Protein AF-K3YC06-F1 (afdb_monomer)

Secondary structure (DSSP, 8-state):
--TTHHHHHHHHHHHHHHHTS---HHHHHHHHHHHHHHHHHHHHHHHHHHHHHHHTT--S-TTS--HHHHHHHHHHHHHHHHHHHHHHHTT---HHHHHHHHHHHHHHHHHHHHHHHHHHHT-S-HHHHHHHHHHHHHHHHHHHHHHHHHHHHHHHHHHHHHHHTT-

Structure (mmCIF, N/CA/C/O backbone):
data_AF-K3YC06-F1
#
_entry.id   AF-K3YC06-F1
#
loop_
_atom_site.group_PDB
_atom_site.id
_atom_site.type_symbol
_atom_site.label_atom_id
_atom_site.label_alt_id
_atom_site.label_comp_id
_atom_site.label_asym_id
_atom_site.label_entity_id
_atom_site.label_seq_id
_atom_site.pdbx_PDB_ins_code
_atom_site.Cartn_x
_atom_site.Cartn_y
_atom_site.Cartn_z
_atom_site.occupancy
_atom_site.B_iso_or_equiv
_atom_site.auth_seq_id
_atom_site.auth_comp_id
_atom_site.auth_asym_id
_atom_site.auth_atom_id
_atom_site.pdbx_PDB_model_num
ATOM 1 N N . ASP A 1 1 ? 20.688 5.242 4.753 1.00 71.12 1 ASP A N 1
ATOM 2 C CA . ASP A 1 1 ? 19.522 5.411 5.637 1.00 71.12 1 ASP A CA 1
ATOM 3 C C . ASP A 1 1 ? 18.322 4.694 5.021 1.00 71.12 1 ASP A C 1
ATOM 5 O O . ASP A 1 1 ? 18.287 4.597 3.800 1.00 71.12 1 ASP A O 1
ATOM 9 N N . MET A 1 2 ? 17.410 4.119 5.811 1.00 83.94 2 MET A N 1
ATOM 10 C CA . MET A 1 2 ? 16.262 3.363 5.272 1.00 83.94 2 MET A CA 1
ATOM 11 C C . MET A 1 2 ? 15.126 4.336 4.918 1.00 83.94 2 MET A C 1
ATOM 13 O O . MET A 1 2 ? 14.726 5.104 5.794 1.00 83.94 2 MET A O 1
ATOM 17 N N . PRO A 1 3 ? 14.569 4.319 3.690 1.00 91.00 3 PRO A N 1
ATOM 18 C CA . PRO A 1 3 ? 13.416 5.155 3.364 1.00 91.00 3 PRO A CA 1
ATOM 19 C C . PRO A 1 3 ? 12.228 4.867 4.289 1.00 91.00 3 PRO A C 1
ATOM 21 O O . PRO A 1 3 ? 11.943 3.705 4.575 1.00 91.00 3 PRO A O 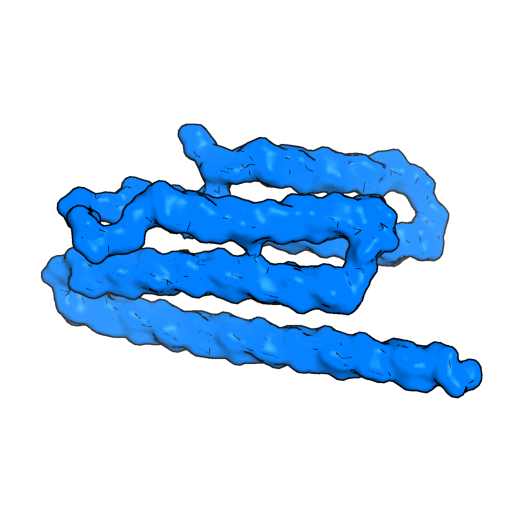1
ATOM 24 N N . PHE A 1 4 ? 11.532 5.926 4.714 1.00 94.69 4 PHE A N 1
ATOM 25 C CA . PHE A 1 4 ? 10.311 5.857 5.536 1.00 94.69 4 PHE A CA 1
ATOM 26 C C . PHE A 1 4 ? 10.498 5.177 6.904 1.00 94.69 4 PHE A C 1
ATOM 28 O O . PHE A 1 4 ? 9.554 4.621 7.460 1.00 94.69 4 PHE A O 1
ATOM 35 N N . ARG A 1 5 ? 11.719 5.201 7.460 1.00 93.69 5 ARG A N 1
ATOM 36 C CA . ARG A 1 5 ? 12.021 4.632 8.784 1.00 93.69 5 ARG A CA 1
ATOM 37 C C . ARG A 1 5 ? 11.097 5.179 9.875 1.00 93.69 5 ARG A C 1
ATOM 39 O O . ARG A 1 5 ? 10.488 4.392 10.588 1.00 93.69 5 ARG A O 1
ATOM 46 N N . GLU A 1 6 ? 10.974 6.501 9.964 1.00 95.75 6 GLU A N 1
ATOM 47 C CA . GLU A 1 6 ? 10.150 7.173 10.979 1.00 95.75 6 GLU A CA 1
ATOM 48 C C . GLU A 1 6 ? 8.672 6.756 10.882 1.00 95.75 6 GLU A C 1
ATOM 50 O O . GLU A 1 6 ? 8.007 6.545 11.894 1.00 95.75 6 GLU A O 1
ATOM 55 N N . ASP A 1 7 ? 8.160 6.566 9.661 1.00 96.94 7 ASP A N 1
ATOM 56 C CA . ASP A 1 7 ? 6.789 6.108 9.426 1.00 96.94 7 ASP A CA 1
ATOM 57 C C . ASP A 1 7 ? 6.573 4.667 9.911 1.00 96.94 7 ASP A C 1
ATOM 59 O O . ASP A 1 7 ? 5.529 4.356 10.484 1.00 96.94 7 ASP A O 1
ATOM 63 N N . ILE A 1 8 ? 7.562 3.786 9.713 1.00 93.88 8 ILE A N 1
ATOM 64 C CA . ILE A 1 8 ? 7.529 2.406 10.221 1.00 93.88 8 ILE A CA 1
ATOM 65 C C . ILE A 1 8 ? 7.546 2.410 11.748 1.00 93.88 8 ILE A C 1
ATOM 67 O O . ILE A 1 8 ? 6.700 1.763 12.362 1.00 93.88 8 ILE A O 1
ATOM 71 N N . GLU A 1 9 ? 8.467 3.160 12.353 1.00 94.56 9 GLU A N 1
ATOM 72 C CA . GLU A 1 9 ? 8.599 3.268 13.811 1.00 94.56 9 GLU A CA 1
ATOM 73 C C . GLU A 1 9 ? 7.295 3.772 14.443 1.00 94.56 9 GLU A C 1
ATOM 75 O O . GLU A 1 9 ? 6.809 3.195 15.415 1.00 94.56 9 GLU A O 1
ATOM 80 N N . LYS A 1 10 ? 6.647 4.760 13.819 1.00 95.88 10 LYS A N 1
ATOM 81 C CA . LYS A 1 10 ? 5.345 5.273 14.254 1.00 95.88 10 LYS A CA 1
ATOM 82 C C . LYS A 1 10 ? 4.226 4.229 14.196 1.00 95.88 10 LYS A C 1
ATOM 84 O O . LYS A 1 10 ? 3.373 4.195 15.080 1.00 95.88 10 LYS A O 1
ATOM 89 N N . ILE A 1 11 ? 4.197 3.373 13.173 1.00 94.56 11 ILE A N 1
ATOM 90 C CA . ILE A 1 11 ? 3.218 2.274 13.108 1.00 94.56 11 ILE A CA 1
ATOM 91 C C . ILE A 1 11 ? 3.506 1.226 14.195 1.00 94.56 11 ILE A C 1
ATOM 93 O O . ILE A 1 11 ? 2.580 0.737 14.843 1.00 94.56 11 ILE A O 1
ATOM 97 N N . GLU A 1 12 ? 4.778 0.916 14.443 1.00 91.56 12 GLU A N 1
ATOM 98 C CA . GLU A 1 12 ? 5.193 -0.020 15.495 1.00 91.56 12 GLU A CA 1
ATOM 99 C C . GLU A 1 12 ? 4.856 0.496 16.907 1.00 91.56 12 GLU A C 1
ATOM 101 O O . GLU A 1 12 ? 4.547 -0.294 17.802 1.00 91.56 12 GLU A O 1
ATOM 106 N N . GLU A 1 13 ? 4.855 1.813 17.129 1.00 93.31 13 GLU A N 1
ATOM 107 C CA . GLU A 1 13 ? 4.351 2.418 18.370 1.00 93.31 13 GLU A CA 1
ATOM 108 C C . GLU A 1 13 ? 2.858 2.136 18.585 1.00 93.31 13 GLU A C 1
ATOM 110 O O . GLU A 1 13 ? 2.460 1.754 19.691 1.00 93.31 13 GLU A O 1
ATOM 115 N N . TYR A 1 14 ? 2.031 2.253 17.538 1.00 90.81 14 TYR A N 1
ATOM 116 C CA . TYR A 1 14 ? 0.608 1.905 17.616 1.00 90.81 14 TYR A CA 1
ATOM 117 C C . TYR A 1 14 ? 0.397 0.419 17.930 1.00 90.81 14 TYR A C 1
ATOM 119 O O . TYR A 1 14 ? -0.467 0.077 18.740 1.00 90.81 14 TYR A O 1
ATOM 127 N N . GLU A 1 15 ? 1.209 -0.463 17.344 1.00 87.00 15 GLU A N 1
ATOM 128 C CA . GLU A 1 15 ? 1.177 -1.903 17.618 1.00 87.00 15 GLU A CA 1
ATOM 129 C C . GLU A 1 15 ? 1.492 -2.209 19.091 1.00 87.00 15 GLU A C 1
ATOM 131 O O . GLU A 1 15 ? 0.720 -2.890 19.773 1.00 87.00 15 GLU A O 1
ATOM 136 N N . LYS A 1 16 ? 2.582 -1.640 19.622 1.00 87.56 16 LYS A N 1
ATOM 137 C CA . LYS A 1 16 ? 2.978 -1.784 21.036 1.00 87.56 16 LYS A CA 1
ATOM 138 C C . LYS A 1 16 ? 1.910 -1.247 21.994 1.00 87.56 16 LYS A C 1
ATOM 140 O O . LYS A 1 16 ? 1.642 -1.838 23.044 1.00 87.56 16 LYS A O 1
ATOM 145 N N . ALA A 1 17 ? 1.270 -0.135 21.642 1.00 86.75 17 ALA A N 1
ATOM 146 C CA . ALA A 1 17 ? 0.189 0.441 22.437 1.00 86.75 17 ALA A CA 1
ATOM 147 C C . ALA A 1 17 ? -1.062 -0.457 22.479 1.00 86.75 17 ALA A C 1
ATOM 149 O O . ALA A 1 17 ? -1.764 -0.483 23.490 1.00 86.75 17 ALA A O 1
ATOM 150 N N . MET A 1 18 ? -1.347 -1.209 21.412 1.00 84.50 18 MET A N 1
ATOM 151 C CA . MET A 1 18 ? -2.465 -2.158 21.384 1.00 84.50 18 MET A CA 1
ATOM 152 C C . MET A 1 18 ? -2.168 -3.445 22.166 1.00 84.50 18 MET A C 1
ATOM 154 O O . MET A 1 18 ? -3.049 -3.924 22.877 1.00 84.50 18 MET A O 1
ATOM 158 N N . THR A 1 19 ? -0.944 -3.980 22.093 1.00 80.44 19 THR A N 1
ATOM 159 C CA . THR A 1 19 ? -0.561 -5.230 22.786 1.00 80.44 19 THR A CA 1
ATOM 160 C C . THR A 1 19 ? -0.398 -5.073 24.300 1.00 80.44 19 THR A C 1
ATOM 162 O O . THR A 1 19 ? -0.598 -6.028 25.044 1.00 80.44 19 THR A O 1
ATOM 165 N N . SER A 1 20 ? -0.077 -3.870 24.778 1.00 75.88 20 SER A N 1
ATOM 166 C CA . SER A 1 20 ? 0.095 -3.571 26.210 1.00 75.88 20 SER A CA 1
ATOM 167 C C . SER A 1 20 ? -1.217 -3.377 26.986 1.00 75.88 20 SER A C 1
ATOM 169 O O . SER A 1 20 ? -1.197 -3.288 28.216 1.00 75.88 20 SER A O 1
ATOM 171 N N . ARG A 1 21 ? -2.373 -3.315 26.310 1.00 66.50 21 ARG A N 1
ATOM 172 C CA . ARG A 1 21 ? -3.674 -3.115 26.965 1.00 66.50 21 ARG A CA 1
ATOM 173 C C . ARG A 1 21 ? -4.255 -4.440 27.458 1.00 66.50 21 ARG A C 1
ATOM 175 O O . ARG A 1 21 ? -4.518 -5.347 26.675 1.00 66.50 21 ARG A O 1
ATOM 182 N N . ASN A 1 22 ? -4.545 -4.510 28.757 1.00 60.78 22 ASN A N 1
ATOM 183 C CA . ASN A 1 22 ? -5.300 -5.611 29.356 1.00 60.78 22 ASN A CA 1
ATOM 184 C C . ASN A 1 22 ? -6.739 -5.578 28.808 1.00 60.78 22 ASN A C 1
ATOM 186 O O . ASN A 1 22 ? -7.490 -4.644 29.098 1.00 60.78 22 ASN A O 1
ATOM 190 N N . THR A 1 23 ? -7.111 -6.544 27.969 1.00 59.75 23 THR A N 1
ATOM 191 C CA . TH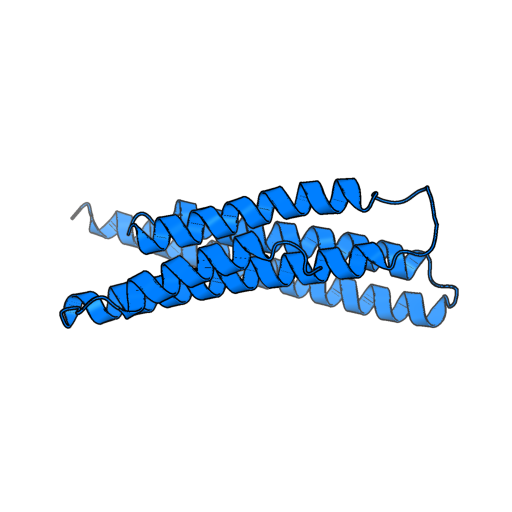R A 1 23 ? -8.401 -6.558 27.259 1.00 59.75 23 THR A CA 1
ATOM 192 C C . THR A 1 23 ? -9.298 -7.695 27.747 1.00 59.75 23 THR A C 1
ATOM 194 O O . THR A 1 23 ? -8.836 -8.792 28.048 1.00 59.75 23 THR A O 1
ATOM 197 N N . SER A 1 24 ? -10.605 -7.425 27.862 1.00 56.41 24 SER A N 1
ATOM 198 C CA . SER A 1 24 ? -11.622 -8.458 28.109 1.00 56.41 24 SER A CA 1
ATOM 199 C C . SER A 1 24 ? -11.787 -9.356 26.877 1.00 56.41 24 SER A C 1
ATOM 201 O O . SER A 1 24 ? -11.457 -8.938 25.771 1.00 56.41 24 SER A O 1
ATOM 203 N N . ILE A 1 25 ? -12.349 -10.561 27.035 1.00 54.47 25 ILE A N 1
ATOM 204 C CA . ILE A 1 25 ? -12.479 -11.563 25.955 1.00 54.47 25 ILE A CA 1
ATOM 205 C C . ILE A 1 25 ? -13.175 -11.004 24.698 1.00 54.47 25 ILE A C 1
ATOM 207 O O . ILE A 1 25 ? -12.681 -11.202 23.594 1.00 54.47 25 ILE A O 1
ATOM 211 N N . PHE A 1 26 ? -14.248 -10.218 24.848 1.00 50.25 26 PHE A N 1
ATOM 212 C CA . PHE A 1 26 ? -14.935 -9.560 23.721 1.00 50.25 26 PHE A CA 1
ATOM 213 C C . PHE A 1 26 ? -14.094 -8.474 23.031 1.00 50.25 26 PHE A C 1
ATOM 215 O O . PHE A 1 26 ? -14.341 -8.118 21.882 1.00 50.25 26 PHE A O 1
ATOM 222 N N . HIS A 1 27 ? -13.089 -7.933 23.718 1.00 63.34 27 HIS A N 1
ATOM 223 C CA . HIS A 1 27 ? -12.113 -7.025 23.130 1.00 63.34 27 HIS A CA 1
ATOM 224 C C . HIS A 1 27 ? -10.923 -7.756 22.507 1.00 63.34 27 HIS A C 1
ATOM 226 O O . HIS A 1 27 ? -10.205 -7.111 21.749 1.00 63.34 27 HIS A O 1
ATOM 232 N N . ILE A 1 28 ? -10.719 -9.054 22.763 1.00 71.38 28 ILE A N 1
ATOM 233 C CA . ILE A 1 28 ? -9.598 -9.811 22.189 1.00 71.38 28 ILE A CA 1
ATOM 234 C C . ILE A 1 28 ? -9.755 -9.900 20.674 1.00 71.38 28 ILE A C 1
ATOM 236 O O . ILE A 1 28 ? -8.851 -9.478 19.969 1.00 71.38 28 ILE A O 1
ATOM 240 N N . GLU A 1 29 ? -10.908 -10.335 20.158 1.00 77.50 29 GLU A N 1
ATOM 241 C CA . GLU A 1 29 ? -11.114 -10.489 18.706 1.00 77.50 29 GLU A CA 1
ATOM 242 C C . GLU A 1 29 ? -10.984 -9.160 17.950 1.00 77.50 29 GLU A C 1
ATOM 244 O O . GLU A 1 29 ? -10.259 -9.069 16.958 1.00 77.50 29 GLU A O 1
ATOM 249 N N . ALA A 1 30 ? -11.616 -8.098 18.461 1.00 77.56 30 ALA A N 1
ATOM 250 C CA . ALA A 1 30 ? -11.503 -6.761 17.885 1.00 77.56 30 ALA A CA 1
ATOM 251 C C . ALA A 1 30 ? -10.060 -6.228 17.946 1.00 77.56 30 ALA A C 1
ATOM 253 O O . ALA A 1 30 ? -9.576 -5.641 16.981 1.00 77.56 30 ALA A O 1
ATOM 254 N N . THR A 1 31 ? -9.346 -6.464 19.052 1.00 80.94 31 THR A N 1
ATOM 255 C CA . THR A 1 31 ? -7.938 -6.061 19.197 1.00 80.94 31 THR A CA 1
ATOM 256 C C . THR A 1 31 ? -7.036 -6.865 18.265 1.00 80.94 31 THR A C 1
ATOM 258 O O . THR A 1 31 ? -6.153 -6.288 17.640 1.00 80.94 31 THR A O 1
ATOM 261 N N . THR A 1 32 ? -7.271 -8.168 18.107 1.00 85.25 32 THR A N 1
ATOM 262 C CA . THR A 1 32 ? -6.542 -9.022 17.162 1.00 85.25 32 THR A CA 1
ATOM 263 C C . THR A 1 32 ? -6.743 -8.548 15.727 1.00 85.25 32 THR A C 1
ATOM 265 O O . THR A 1 32 ? -5.770 -8.433 14.984 1.00 85.25 32 THR A O 1
ATOM 268 N N . PHE A 1 33 ? -7.976 -8.214 15.339 1.00 85.75 33 PHE A N 1
ATOM 269 C CA . PHE A 1 33 ? -8.251 -7.672 14.010 1.00 85.75 33 PHE A CA 1
ATOM 270 C C . PHE A 1 33 ? -7.570 -6.312 13.790 1.00 85.75 33 PHE A C 1
ATOM 272 O O . PHE A 1 33 ? -6.926 -6.103 12.761 1.00 85.75 33 PHE A O 1
ATOM 279 N N . SER A 1 34 ? -7.626 -5.413 14.778 1.00 87.62 34 SER A N 1
ATOM 280 C CA . SER A 1 34 ? -6.903 -4.137 14.741 1.00 87.62 34 SER A CA 1
ATOM 281 C C . SER A 1 34 ? -5.384 -4.324 14.627 1.00 87.62 34 SER A C 1
ATOM 283 O O . SER A 1 34 ? -4.730 -3.669 13.819 1.00 87.62 34 SER A O 1
ATOM 285 N N . LEU A 1 35 ? -4.795 -5.252 15.379 1.00 88.75 35 LEU A N 1
ATOM 286 C CA . LEU A 1 35 ? -3.369 -5.563 15.259 1.00 88.75 35 LEU A CA 1
ATOM 287 C C . LEU A 1 35 ? -3.025 -6.040 13.847 1.00 88.75 35 LEU A C 1
ATOM 289 O O . LEU A 1 35 ? -2.069 -5.549 13.248 1.00 88.75 35 LEU A O 1
ATOM 293 N N . TYR A 1 36 ? -3.843 -6.927 13.281 1.00 91.00 36 TYR A N 1
ATOM 294 C CA . TYR A 1 36 ? -3.642 -7.433 11.928 1.00 91.00 36 TYR A CA 1
ATOM 295 C C . TYR A 1 36 ? -3.666 -6.315 10.872 1.00 91.00 36 TYR A C 1
ATOM 297 O O . TYR A 1 36 ? -2.769 -6.239 10.032 1.00 91.00 36 TYR A O 1
ATOM 305 N N . LEU A 1 37 ? -4.629 -5.393 10.948 1.00 91.62 37 LEU A N 1
ATOM 306 C CA . LEU A 1 37 ? -4.692 -4.229 10.055 1.00 91.62 37 LEU A CA 1
ATOM 307 C C . LEU A 1 37 ? -3.473 -3.304 10.207 1.00 91.62 37 LEU A C 1
ATOM 309 O O . LEU A 1 37 ? -2.935 -2.819 9.210 1.00 91.62 37 LEU A O 1
ATOM 313 N N . CYS A 1 38 ? -2.994 -3.102 11.435 1.00 91.56 38 CYS A N 1
ATOM 314 C CA . CYS A 1 38 ? -1.794 -2.313 11.714 1.00 91.56 38 CYS A CA 1
ATOM 315 C C . CYS A 1 38 ? -0.535 -2.956 11.101 1.00 91.56 38 CYS A C 1
ATOM 317 O O . CYS A 1 38 ? 0.258 -2.278 10.445 1.00 91.56 38 CYS A O 1
ATOM 319 N N . MET A 1 39 ? -0.396 -4.281 11.212 1.00 91.81 39 MET A N 1
ATOM 320 C CA . MET A 1 39 ? 0.690 -5.040 10.579 1.00 91.81 39 MET A CA 1
ATOM 321 C C . MET A 1 39 ? 0.630 -4.980 9.045 1.00 91.81 39 MET A C 1
ATOM 323 O O . MET A 1 39 ? 1.668 -4.890 8.378 1.00 91.81 39 MET A O 1
ATOM 327 N N . ILE A 1 40 ? -0.574 -5.004 8.465 1.00 94.50 40 ILE A N 1
ATOM 328 C CA . ILE A 1 40 ? -0.758 -4.820 7.022 1.00 94.50 40 ILE A CA 1
ATOM 329 C C . ILE A 1 40 ? -0.297 -3.417 6.604 1.00 94.50 40 ILE A C 1
ATOM 331 O O . ILE A 1 40 ? 0.460 -3.293 5.641 1.00 94.50 40 ILE A O 1
ATOM 335 N N . ALA A 1 41 ? -0.677 -2.369 7.340 1.00 95.50 41 ALA A N 1
ATOM 336 C CA . ALA A 1 41 ? -0.226 -1.006 7.061 1.00 95.50 41 ALA A CA 1
ATOM 337 C C . ALA A 1 41 ? 1.308 -0.876 7.139 1.00 95.50 41 ALA A C 1
ATOM 339 O O . ALA A 1 41 ? 1.925 -0.324 6.225 1.00 95.50 41 ALA A O 1
ATOM 340 N N . ALA A 1 42 ? 1.945 -1.468 8.158 1.00 95.00 42 ALA A N 1
ATOM 341 C CA . ALA A 1 42 ? 3.408 -1.525 8.266 1.00 95.00 42 ALA A CA 1
ATOM 342 C C . ALA A 1 42 ? 4.051 -2.227 7.058 1.00 95.00 42 ALA A C 1
ATOM 344 O O . ALA A 1 42 ? 5.080 -1.791 6.536 1.00 95.00 42 ALA A O 1
ATOM 345 N N . THR A 1 43 ? 3.430 -3.309 6.582 1.00 95.75 43 THR A N 1
ATOM 346 C CA . THR A 1 43 ? 3.873 -4.023 5.377 1.00 95.75 43 THR A CA 1
ATOM 347 C C . THR A 1 43 ? 3.793 -3.129 4.141 1.00 95.75 43 THR A C 1
ATOM 349 O O . THR A 1 43 ? 4.735 -3.115 3.348 1.00 95.75 43 THR A O 1
ATOM 352 N N . GLY A 1 44 ? 2.735 -2.325 4.010 1.00 96.88 44 GLY A N 1
ATOM 353 C CA . GLY A 1 44 ? 2.600 -1.316 2.957 1.00 96.88 44 GLY A CA 1
ATOM 354 C C . GLY A 1 44 ? 3.752 -0.308 2.940 1.00 96.88 44 GLY A C 1
ATOM 355 O O . GLY A 1 44 ? 4.376 -0.103 1.896 1.00 96.88 44 GLY A O 1
ATOM 356 N N . VAL A 1 45 ? 4.119 0.247 4.101 1.00 97.50 45 VAL A N 1
ATOM 357 C CA . VAL A 1 45 ? 5.257 1.182 4.212 1.00 97.50 45 VAL A CA 1
ATOM 358 C C . VAL A 1 45 ? 6.586 0.498 3.877 1.00 97.50 45 VAL A C 1
ATOM 360 O O . VAL A 1 45 ? 7.404 1.048 3.139 1.00 97.50 45 VAL A O 1
ATOM 363 N N . ARG A 1 46 ? 6.801 -0.739 4.343 1.00 96.38 46 ARG A N 1
ATOM 364 C CA . ARG A 1 46 ? 8.012 -1.515 4.020 1.00 96.38 46 ARG A CA 1
ATOM 365 C C . ARG A 1 46 ? 8.117 -1.832 2.526 1.00 96.38 46 ARG A C 1
ATOM 367 O O . ARG A 1 46 ? 9.222 -1.818 1.984 1.00 96.38 46 ARG A O 1
ATOM 374 N N . LEU A 1 47 ? 7.000 -2.101 1.849 1.00 95.75 47 LEU A N 1
ATOM 375 C CA . LEU A 1 47 ? 6.974 -2.265 0.393 1.00 95.75 47 LEU A CA 1
ATOM 376 C C . LEU A 1 47 ? 7.330 -0.956 -0.315 1.00 95.75 47 LEU A C 1
ATOM 378 O O . LEU A 1 47 ? 8.204 -0.968 -1.178 1.00 95.75 47 LEU A O 1
ATOM 382 N N . ALA A 1 48 ? 6.752 0.173 0.103 1.00 96.94 48 ALA A N 1
ATOM 383 C CA . ALA A 1 48 ? 7.115 1.484 -0.432 1.00 96.94 48 ALA A CA 1
ATOM 384 C C . ALA A 1 48 ? 8.616 1.780 -0.251 1.00 96.94 48 ALA A C 1
ATOM 386 O O . ALA A 1 48 ? 9.272 2.246 -1.181 1.00 96.94 48 ALA A O 1
ATOM 387 N N . ALA A 1 49 ? 9.198 1.436 0.903 1.00 95.19 49 ALA A N 1
ATOM 388 C CA . ALA A 1 49 ? 10.632 1.590 1.148 1.00 95.19 49 ALA A CA 1
ATOM 389 C C . ALA A 1 49 ? 11.489 0.745 0.189 1.00 95.19 49 ALA A C 1
ATOM 391 O O . ALA A 1 49 ? 12.497 1.229 -0.326 1.00 95.19 49 ALA A O 1
ATOM 392 N N . LYS A 1 50 ? 11.077 -0.499 -0.096 1.00 93.88 50 LYS A N 1
ATOM 393 C CA . LYS A 1 50 ? 11.750 -1.359 -1.085 1.00 93.88 50 LYS A CA 1
ATOM 394 C C . LYS A 1 50 ? 11.675 -0.768 -2.492 1.00 93.88 50 LYS A C 1
ATOM 396 O O . LYS A 1 50 ? 12.697 -0.713 -3.170 1.00 93.88 50 LYS A O 1
ATOM 401 N N . VAL A 1 51 ? 10.501 -0.286 -2.905 1.00 93.00 51 VAL A N 1
ATOM 402 C CA . VAL A 1 51 ? 10.321 0.380 -4.206 1.00 93.00 51 VAL A CA 1
ATOM 403 C C . VAL A 1 51 ? 11.216 1.619 -4.306 1.00 93.00 51 VAL A C 1
ATOM 405 O O . VAL A 1 51 ? 11.900 1.801 -5.310 1.00 93.00 51 VAL A O 1
ATOM 408 N N . MET A 1 52 ? 11.293 2.428 -3.246 1.00 92.81 52 MET A N 1
ATOM 409 C CA . MET A 1 52 ? 12.157 3.610 -3.205 1.00 92.81 52 MET A CA 1
ATOM 410 C C . MET A 1 52 ? 13.648 3.258 -3.298 1.00 92.81 52 MET A C 1
ATOM 412 O O . MET A 1 52 ? 14.388 3.916 -4.026 1.00 92.81 52 MET A O 1
ATOM 416 N N . ASN A 1 53 ? 14.097 2.215 -2.594 1.00 90.06 53 ASN A N 1
ATOM 417 C CA . ASN A 1 53 ? 15.477 1.740 -2.704 1.00 90.06 53 ASN A CA 1
ATOM 418 C C . ASN A 1 53 ? 15.797 1.312 -4.139 1.00 90.06 53 ASN A C 1
ATOM 420 O O . ASN A 1 53 ? 16.829 1.707 -4.672 1.00 90.06 53 ASN A O 1
ATOM 424 N N . ASN A 1 54 ? 14.886 0.577 -4.784 1.00 84.19 54 ASN A N 1
ATOM 425 C CA . ASN A 1 54 ? 15.042 0.153 -6.175 1.00 84.19 54 ASN A CA 1
ATOM 426 C C . ASN A 1 54 ? 15.108 1.344 -7.143 1.00 84.19 54 ASN A C 1
ATOM 428 O O . ASN A 1 54 ? 15.923 1.343 -8.061 1.00 84.19 54 ASN A O 1
ATOM 432 N N . ALA A 1 55 ? 14.324 2.397 -6.898 1.00 83.00 55 ALA A N 1
ATOM 433 C CA . ALA A 1 55 ? 14.374 3.625 -7.690 1.00 83.00 55 ALA A CA 1
ATOM 434 C C . ALA A 1 55 ? 15.742 4.331 -7.627 1.00 83.00 55 ALA A C 1
ATOM 436 O O . ALA A 1 55 ? 16.134 4.985 -8.592 1.00 83.00 55 ALA A O 1
ATOM 437 N N . GLY A 1 56 ? 16.470 4.193 -6.513 1.00 73.19 56 GLY A N 1
ATOM 438 C CA . GLY A 1 56 ? 17.804 4.771 -6.325 1.00 73.19 56 GLY A CA 1
ATOM 439 C C . GLY A 1 56 ? 18.916 4.091 -7.131 1.00 73.19 56 GLY A C 1
ATOM 440 O O . GLY A 1 56 ? 19.986 4.672 -7.270 1.00 73.19 56 GLY A O 1
ATOM 441 N N . PHE A 1 57 ? 18.674 2.895 -7.680 1.00 68.88 57 PHE A N 1
ATOM 442 C CA . PHE A 1 57 ? 19.647 2.158 -8.496 1.00 68.88 57 PHE A CA 1
ATOM 443 C C . PHE A 1 57 ? 19.538 2.442 -10.001 1.00 68.88 57 PHE A C 1
ATOM 445 O O . PHE A 1 57 ? 20.240 1.809 -10.790 1.00 68.88 57 PHE A O 1
ATOM 452 N N . ARG A 1 58 ? 18.665 3.363 -10.430 1.00 65.94 58 ARG A N 1
ATOM 453 C CA . ARG A 1 58 ? 18.535 3.705 -11.853 1.00 65.94 58 ARG A CA 1
ATOM 454 C C . ARG A 1 58 ? 19.834 4.356 -12.341 1.00 65.94 58 ARG A C 1
ATOM 456 O O . ARG A 1 58 ? 20.229 5.407 -11.849 1.00 65.94 58 ARG A O 1
ATOM 463 N N . LEU A 1 59 ? 20.498 3.680 -13.282 1.00 55.16 59 LEU A N 1
ATOM 464 C CA . LEU A 1 59 ? 21.717 4.127 -13.962 1.00 55.16 59 LEU A CA 1
ATOM 465 C C . LEU A 1 59 ? 21.456 5.475 -14.646 1.00 55.16 59 LEU A C 1
ATOM 467 O O . LEU A 1 59 ? 20.494 5.562 -15.402 1.00 55.16 59 LEU A O 1
ATOM 471 N N . ASP A 1 60 ? 22.302 6.475 -14.368 1.00 53.38 60 ASP A N 1
ATOM 472 C CA . ASP A 1 60 ? 22.331 7.860 -14.885 1.00 53.38 60 ASP A CA 1
ATOM 473 C C . ASP A 1 60 ? 21.652 8.080 -16.255 1.00 53.38 60 ASP A C 1
ATOM 475 O O . ASP A 1 60 ? 22.301 8.242 -17.290 1.00 53.38 60 ASP A O 1
ATOM 479 N N . LYS A 1 61 ? 20.318 8.130 -16.272 1.00 55.78 61 LYS A N 1
ATOM 480 C CA . LYS A 1 61 ? 19.527 8.527 -17.436 1.00 55.78 61 LYS A CA 1
ATOM 481 C C . LYS A 1 61 ? 18.535 9.599 -17.017 1.00 55.78 61 LYS A C 1
ATOM 483 O O . LYS A 1 61 ? 17.689 9.395 -16.150 1.00 55.78 61 LYS A O 1
ATOM 488 N N . HIS A 1 62 ? 18.678 10.755 -17.657 1.00 54.97 62 HIS A N 1
ATOM 489 C CA . HIS A 1 62 ? 17.940 11.983 -17.375 1.00 54.97 62 HIS A CA 1
ATOM 490 C C . HIS A 1 62 ? 16.473 11.973 -17.847 1.00 54.97 62 HIS A C 1
ATOM 492 O O . HIS A 1 62 ? 15.730 12.871 -17.460 1.00 54.97 62 HIS A O 1
ATOM 498 N N . ASP A 1 63 ? 16.041 10.962 -18.611 1.00 59.09 63 ASP A N 1
ATOM 499 C CA . ASP A 1 63 ? 14.743 10.968 -19.312 1.00 59.09 63 ASP A CA 1
ATOM 500 C C . ASP A 1 63 ? 13.614 10.199 -18.588 1.00 59.09 63 ASP A C 1
ATOM 502 O O . ASP A 1 63 ? 12.499 10.101 -19.095 1.00 59.09 63 ASP A O 1
ATOM 506 N N . GLY A 1 64 ? 13.876 9.661 -17.390 1.00 61.88 64 GLY A N 1
ATOM 507 C CA . GLY A 1 64 ? 12.914 8.880 -16.602 1.00 61.88 64 GLY A CA 1
ATOM 508 C C . GLY A 1 64 ? 12.313 9.614 -15.392 1.00 61.88 64 GLY A C 1
ATOM 509 O O . GLY A 1 64 ? 12.768 10.688 -15.003 1.00 61.88 64 GLY A O 1
ATOM 510 N N . ILE A 1 65 ? 11.305 9.015 -14.730 1.00 69.81 65 ILE A N 1
ATOM 511 C CA . ILE A 1 65 ? 10.729 9.565 -13.481 1.00 69.81 65 ILE A CA 1
ATOM 512 C C . ILE A 1 65 ? 11.840 9.771 -12.446 1.00 69.81 65 ILE A C 1
ATOM 514 O O . ILE A 1 65 ? 12.492 8.810 -12.036 1.00 69.81 65 ILE A O 1
ATOM 518 N N . SER A 1 66 ? 12.044 11.013 -12.005 1.00 79.69 66 SER A N 1
ATOM 519 C CA . SER A 1 66 ? 13.121 11.318 -11.063 1.00 79.69 66 SER A CA 1
ATOM 520 C C . SER A 1 66 ? 12.933 10.574 -9.728 1.00 79.69 66 SER A C 1
ATOM 522 O O . SER A 1 66 ? 11.796 10.423 -9.263 1.00 79.69 66 SER A O 1
ATOM 524 N N . PRO A 1 67 ? 14.021 10.184 -9.035 1.00 82.31 67 PRO A N 1
ATOM 525 C CA . PRO A 1 67 ? 13.929 9.624 -7.686 1.00 82.31 67 PRO A CA 1
ATOM 526 C C . PRO A 1 67 ? 13.167 10.532 -6.712 1.00 82.31 67 PRO A C 1
ATOM 528 O O . PRO A 1 67 ? 12.492 10.047 -5.805 1.00 82.31 67 PRO A O 1
ATOM 531 N N . TYR A 1 68 ? 13.229 11.853 -6.917 1.00 85.50 68 TYR A N 1
ATOM 532 C CA . TYR A 1 68 ? 12.460 12.822 -6.142 1.00 85.50 68 TYR A CA 1
ATOM 533 C C . TYR A 1 68 ? 10.948 12.663 -6.359 1.00 85.50 68 TYR A C 1
ATOM 535 O O . TYR A 1 68 ? 10.203 12.549 -5.387 1.00 85.50 68 TYR A O 1
ATOM 543 N N . THR A 1 69 ? 10.495 12.589 -7.613 1.00 87.81 69 THR A N 1
ATOM 544 C CA . THR A 1 69 ? 9.081 12.374 -7.962 1.00 87.81 69 THR A CA 1
ATOM 545 C C . THR A 1 69 ? 8.577 11.034 -7.433 1.00 87.81 69 THR A C 1
ATOM 547 O O . THR A 1 69 ? 7.492 10.967 -6.851 1.00 87.81 69 THR A O 1
ATOM 550 N N . THR A 1 70 ? 9.385 9.978 -7.558 1.00 90.81 70 THR A N 1
ATOM 551 C CA . THR A 1 70 ? 9.084 8.662 -6.981 1.00 90.81 70 THR A CA 1
ATOM 552 C C . THR A 1 70 ? 8.915 8.751 -5.468 1.00 90.81 70 THR A C 1
ATOM 554 O O . THR A 1 70 ? 7.918 8.268 -4.933 1.00 90.81 70 THR A O 1
ATOM 557 N N . LYS A 1 71 ? 9.841 9.424 -4.771 1.00 91.62 71 LYS A N 1
ATOM 558 C CA . LYS A 1 71 ? 9.761 9.618 -3.320 1.00 91.62 71 LYS A CA 1
ATOM 559 C C . LYS A 1 71 ? 8.483 10.353 -2.923 1.00 91.62 71 LYS A C 1
ATOM 561 O O . LYS A 1 71 ? 7.787 9.878 -2.035 1.00 91.62 71 LYS A O 1
ATOM 566 N N . GLN A 1 72 ? 8.157 11.467 -3.583 1.00 92.75 72 GLN A N 1
ATOM 567 C CA . GLN A 1 72 ? 6.942 12.243 -3.296 1.00 92.75 72 GLN A CA 1
ATOM 568 C C . GLN A 1 72 ? 5.672 11.409 -3.502 1.00 92.75 72 GLN A C 1
ATOM 570 O O . GLN A 1 72 ? 4.789 11.398 -2.648 1.00 92.75 72 GLN A O 1
ATOM 575 N N . THR A 1 73 ? 5.614 10.644 -4.591 1.00 94.62 73 THR A N 1
ATOM 576 C CA . THR A 1 73 ? 4.469 9.774 -4.891 1.00 94.62 73 THR A CA 1
ATOM 577 C C . THR A 1 73 ? 4.315 8.679 -3.833 1.00 94.62 73 THR A C 1
ATOM 579 O O . THR A 1 73 ? 3.230 8.476 -3.292 1.00 94.62 73 THR A O 1
ATOM 582 N N . LEU A 1 74 ? 5.411 8.010 -3.462 1.00 96.50 74 LEU A N 1
ATOM 583 C CA . LEU A 1 74 ? 5.393 6.991 -2.410 1.00 96.50 74 LEU A CA 1
ATOM 584 C C . LEU A 1 74 ? 5.040 7.582 -1.038 1.00 96.50 74 LEU A C 1
ATOM 586 O O . LEU A 1 74 ? 4.305 6.943 -0.290 1.00 96.50 74 LEU A O 1
ATOM 590 N N . MET A 1 75 ? 5.483 8.806 -0.721 1.00 96.31 75 MET A N 1
ATOM 591 C CA . MET A 1 75 ? 5.121 9.502 0.523 1.00 96.31 75 MET A CA 1
ATOM 592 C C . MET A 1 75 ? 3.610 9.703 0.668 1.00 96.31 75 MET A C 1
ATOM 594 O O . MET A 1 75 ? 3.094 9.605 1.784 1.00 96.31 75 MET A O 1
ATOM 598 N N . MET A 1 76 ? 2.882 9.933 -0.430 1.00 97.38 76 MET A N 1
ATOM 599 C CA . MET A 1 76 ? 1.418 10.024 -0.387 1.00 97.38 76 MET A CA 1
ATOM 600 C C . MET A 1 76 ? 0.794 8.705 0.084 1.00 97.38 76 MET A C 1
ATOM 602 O O . MET A 1 76 ? -0.042 8.707 0.988 1.00 97.38 76 MET A O 1
ATOM 606 N N . TYR A 1 77 ? 1.236 7.568 -0.462 1.00 98.12 77 TYR A N 1
ATOM 607 C CA . TYR A 1 77 ? 0.725 6.252 -0.063 1.00 98.12 77 TYR A CA 1
ATOM 608 C C . TYR A 1 77 ? 1.182 5.840 1.342 1.00 98.12 77 TYR A C 1
ATOM 610 O O . TYR A 1 77 ? 0.385 5.310 2.114 1.00 98.12 77 TYR A O 1
ATOM 618 N N . VAL A 1 78 ? 2.428 6.146 1.720 1.00 98.12 78 VAL A N 1
ATOM 619 C CA . VAL A 1 78 ? 2.939 5.956 3.090 1.00 98.12 78 VAL A CA 1
ATOM 620 C C . VAL A 1 78 ? 2.091 6.726 4.102 1.00 98.12 78 VAL A C 1
ATOM 622 O O . VAL A 1 78 ? 1.683 6.157 5.113 1.00 98.12 78 VAL A O 1
ATOM 625 N N . SER A 1 79 ? 1.734 7.976 3.798 1.00 97.88 79 SER A N 1
ATOM 626 C CA . SER A 1 79 ? 0.869 8.783 4.667 1.00 97.88 79 SER A CA 1
ATOM 627 C C . SER A 1 79 ? -0.506 8.139 4.877 1.00 97.88 79 SER A C 1
ATOM 629 O O . SER A 1 79 ? -1.048 8.195 5.983 1.00 97.88 79 SER A O 1
ATOM 631 N N . ILE A 1 80 ? -1.057 7.482 3.848 1.00 98.00 80 ILE A N 1
ATOM 632 C CA . ILE A 1 80 ? -2.308 6.720 3.961 1.00 98.00 80 ILE A CA 1
ATOM 633 C C . ILE A 1 80 ? -2.121 5.528 4.907 1.00 98.00 80 ILE A C 1
ATOM 635 O O . ILE A 1 80 ? -2.922 5.367 5.824 1.00 98.00 80 ILE A O 1
ATOM 639 N N . PHE A 1 81 ? -1.057 4.731 4.762 1.00 98.25 81 PHE A N 1
ATOM 640 C CA . PHE A 1 81 ? -0.798 3.602 5.667 1.00 98.25 81 PHE A CA 1
ATOM 641 C C . PHE A 1 81 ? -0.632 4.043 7.127 1.00 98.25 81 PHE A C 1
ATOM 643 O O . PHE A 1 81 ? -1.251 3.458 8.015 1.00 98.25 81 PHE A O 1
ATOM 650 N N . VAL A 1 82 ? 0.136 5.106 7.383 1.00 97.69 82 VAL A N 1
ATOM 651 C CA . VAL A 1 82 ? 0.318 5.660 8.736 1.00 97.69 82 VAL A CA 1
ATOM 652 C C . VAL A 1 82 ? -1.015 6.133 9.319 1.00 97.69 82 VAL A C 1
ATOM 654 O O . VAL A 1 82 ? -1.317 5.857 10.483 1.00 97.69 82 VAL A O 1
ATOM 657 N N . LYS A 1 83 ? -1.844 6.813 8.515 1.00 97.38 83 LYS A N 1
ATOM 658 C CA . LYS A 1 83 ? -3.193 7.217 8.929 1.00 97.38 83 LYS A CA 1
ATOM 659 C C . LYS A 1 83 ? -4.055 6.002 9.271 1.00 97.38 83 LYS A C 1
ATOM 661 O O . LYS A 1 83 ? -4.698 6.011 10.311 1.00 97.38 83 LYS A O 1
ATOM 666 N N . LEU A 1 84 ? -4.045 4.958 8.446 1.00 96.56 84 LEU A N 1
ATOM 667 C CA . LEU A 1 84 ? -4.845 3.751 8.668 1.00 96.56 84 LEU A CA 1
ATOM 668 C C . LEU A 1 84 ? -4.406 2.982 9.917 1.00 96.56 84 LEU A C 1
ATOM 670 O O . LEU A 1 84 ? -5.260 2.498 10.658 1.00 96.56 84 LEU A O 1
ATOM 674 N N . ALA A 1 85 ? -3.104 2.912 10.197 1.00 95.12 85 ALA A N 1
ATOM 675 C CA . ALA A 1 85 ? -2.589 2.343 11.441 1.00 95.12 85 ALA A CA 1
ATOM 676 C C . ALA A 1 85 ? -3.088 3.125 12.668 1.00 95.12 85 ALA A C 1
ATOM 678 O O . ALA A 1 85 ? -3.572 2.531 13.633 1.00 95.12 85 ALA A O 1
ATOM 679 N N . LYS A 1 86 ? -3.059 4.462 12.598 1.00 95.00 86 LYS A N 1
ATOM 680 C CA . LYS A 1 86 ? -3.620 5.323 13.643 1.00 95.00 86 LYS A CA 1
ATOM 681 C C . LYS A 1 86 ? -5.130 5.127 13.795 1.00 95.00 86 LYS A C 1
ATOM 683 O O . LYS A 1 86 ? -5.604 4.933 14.908 1.00 95.00 86 LYS A O 1
ATOM 688 N N . ASP A 1 87 ? -5.883 5.154 12.696 1.00 93.75 87 ASP A N 1
ATOM 689 C CA . ASP A 1 87 ? -7.339 4.968 12.705 1.00 93.75 87 ASP A CA 1
ATOM 690 C C . ASP A 1 87 ? -7.703 3.596 13.288 1.00 93.75 87 ASP A C 1
ATOM 692 O O . ASP A 1 87 ? -8.672 3.466 14.031 1.00 93.75 87 ASP A O 1
ATOM 696 N N . THR A 1 88 ? -6.884 2.580 13.030 1.00 90.44 88 THR A N 1
ATOM 697 C CA . THR A 1 88 ? -7.026 1.246 13.614 1.00 90.44 88 THR A CA 1
ATOM 698 C C . THR A 1 88 ? -6.790 1.242 15.126 1.00 90.44 88 THR A C 1
ATOM 700 O O . THR A 1 88 ? -7.616 0.708 15.870 1.00 90.44 88 THR A O 1
ATOM 703 N N . HIS A 1 89 ? -5.711 1.877 15.595 1.00 89.75 89 HIS A N 1
ATOM 704 C CA . HIS A 1 89 ? -5.415 2.049 17.023 1.00 89.75 89 HIS A CA 1
ATOM 705 C C . HIS A 1 89 ? -6.513 2.839 17.757 1.00 89.75 89 HIS A C 1
ATOM 707 O O . HIS A 1 89 ? -6.919 2.487 18.869 1.00 89.75 89 HIS A O 1
ATOM 713 N N . ASP A 1 90 ? -7.030 3.885 17.113 1.00 90.31 90 ASP A N 1
ATOM 714 C CA . ASP A 1 90 ? -8.072 4.766 17.642 1.00 90.31 90 ASP A CA 1
ATOM 715 C C . ASP A 1 90 ? -9.488 4.170 17.497 1.00 90.31 90 ASP A C 1
ATOM 717 O O . ASP A 1 90 ? -10.458 4.814 17.899 1.00 90.31 90 ASP A O 1
ATOM 721 N N . LYS A 1 91 ? -9.621 2.949 16.948 1.00 87.88 91 LYS A N 1
ATOM 722 C CA . LYS A 1 91 ? -10.898 2.253 16.683 1.00 87.88 91 LYS A CA 1
ATOM 723 C C . LYS A 1 91 ? -11.848 3.029 15.754 1.00 87.88 91 LYS A C 1
ATOM 725 O O . LYS A 1 91 ? -13.064 2.981 15.910 1.00 87.88 91 LYS A O 1
ATOM 730 N N . LYS A 1 92 ? -11.284 3.756 14.790 1.00 90.19 92 LYS A N 1
ATOM 731 C CA . LYS A 1 92 ? -11.978 4.557 13.764 1.00 90.19 92 LYS A CA 1
ATOM 732 C C . LYS A 1 92 ? -11.936 3.931 12.368 1.00 90.19 92 LYS A C 1
ATOM 734 O O . LYS A 1 92 ? -12.454 4.521 11.424 1.00 90.19 92 LYS A O 1
ATOM 739 N N . PHE A 1 93 ? -11.314 2.763 12.230 1.00 88.00 93 PHE A N 1
ATOM 740 C CA . PHE A 1 93 ? -11.227 2.049 10.963 1.00 88.00 93 PHE A CA 1
ATOM 741 C C . PHE A 1 93 ? -12.620 1.607 10.484 1.00 88.00 93 PHE A C 1
ATOM 743 O O . PHE A 1 93 ? -13.385 1.014 11.241 1.00 88.00 93 PHE A O 1
ATOM 750 N N . ASN A 1 94 ? -12.945 1.901 9.226 1.00 89.56 94 ASN A N 1
ATOM 751 C CA . ASN A 1 94 ? -14.268 1.683 8.636 1.00 89.56 94 ASN A CA 1
ATOM 752 C C . ASN A 1 94 ? -14.182 1.199 7.172 1.00 89.56 94 ASN A C 1
ATOM 754 O O . ASN A 1 94 ? -13.097 0.964 6.641 1.00 89.56 94 ASN A O 1
ATOM 758 N N . ASP A 1 95 ? -15.321 1.080 6.488 1.00 88.69 95 ASP A N 1
ATOM 759 C CA . ASP A 1 95 ? -15.361 0.632 5.089 1.00 88.69 95 ASP A CA 1
ATOM 760 C C . ASP A 1 95 ? -14.533 1.516 4.141 1.00 88.69 95 ASP A C 1
ATOM 762 O O . ASP A 1 95 ? -13.839 1.007 3.264 1.00 88.69 95 ASP A O 1
ATOM 766 N N . GLU A 1 96 ? -14.538 2.836 4.332 1.00 91.62 96 GLU A N 1
ATOM 767 C CA . GLU A 1 96 ? -13.712 3.762 3.543 1.00 91.62 96 GLU A CA 1
ATOM 768 C C . GLU A 1 96 ? -12.212 3.532 3.783 1.00 91.62 96 GLU A C 1
ATOM 770 O O . GLU A 1 96 ? -11.390 3.653 2.869 1.00 91.62 96 GLU A O 1
ATOM 775 N N . SER A 1 97 ? -11.859 3.119 5.002 1.00 93.25 97 SER A N 1
ATOM 776 C CA . SER A 1 97 ? -10.499 2.741 5.379 1.00 93.25 97 SER A CA 1
ATOM 777 C C . SER A 1 97 ? -10.041 1.485 4.627 1.00 93.25 97 SER A C 1
ATOM 779 O O . SER A 1 97 ? -8.904 1.455 4.158 1.00 93.25 97 SER A O 1
ATOM 781 N N . ASN A 1 98 ? -10.926 0.499 4.407 1.00 91.25 98 ASN A N 1
ATOM 782 C CA . ASN A 1 98 ? -10.630 -0.668 3.561 1.00 91.25 98 ASN A CA 1
ATOM 783 C C . ASN A 1 98 ? -10.298 -0.251 2.122 1.00 91.25 98 ASN A C 1
ATOM 785 O O . ASN A 1 98 ? -9.279 -0.670 1.576 1.00 91.25 98 ASN A O 1
ATOM 789 N N . PHE A 1 99 ? -11.114 0.608 1.508 1.00 93.69 99 PHE A N 1
ATOM 790 C CA . PHE A 1 99 ? -10.862 1.060 0.135 1.00 93.69 99 PHE A CA 1
ATOM 791 C C . PHE A 1 99 ? -9.598 1.918 0.027 1.00 93.69 99 PHE A C 1
ATOM 793 O O . PHE A 1 99 ? -8.832 1.763 -0.923 1.00 93.69 99 PHE A O 1
ATOM 800 N N . SER A 1 100 ? -9.331 2.760 1.028 1.00 96.25 100 SER A N 1
ATOM 801 C CA . SER A 1 100 ? -8.093 3.543 1.111 1.00 96.25 100 SER A CA 1
ATOM 802 C C . SER A 1 100 ? -6.859 2.645 1.228 1.00 96.25 100 SER A C 1
ATOM 804 O O . SER A 1 100 ? -5.850 2.900 0.572 1.00 96.25 100 SER A O 1
ATOM 806 N N . LEU A 1 101 ? -6.948 1.565 2.016 1.00 95.19 101 LEU A N 1
ATOM 807 C CA . LEU A 1 101 ? -5.881 0.577 2.164 1.00 95.19 101 LEU A CA 1
ATOM 808 C C . LEU A 1 101 ? -5.570 -0.102 0.826 1.00 95.19 101 LEU A C 1
ATOM 810 O O . LEU A 1 101 ? -4.414 -0.144 0.406 1.00 95.19 101 LEU A O 1
ATOM 814 N N . LEU A 1 102 ? -6.604 -0.596 0.137 1.00 95.56 102 LEU A N 1
ATOM 815 C CA . LEU A 1 102 ? -6.448 -1.240 -1.168 1.00 95.56 102 LEU A CA 1
ATOM 816 C C . LEU A 1 102 ? -5.895 -0.270 -2.218 1.00 95.56 102 LEU A C 1
ATOM 818 O O . LEU A 1 102 ? -4.985 -0.626 -2.966 1.00 95.56 102 LEU A O 1
ATOM 822 N N . GLY A 1 103 ? -6.400 0.966 -2.240 1.00 96.56 103 GLY A N 1
ATOM 823 C CA . GLY A 1 103 ? -5.915 2.020 -3.127 1.00 96.56 103 GLY A CA 1
ATOM 824 C C . GLY A 1 103 ? -4.437 2.345 -2.902 1.00 96.56 103 GLY A C 1
ATOM 825 O O . GLY A 1 103 ? -3.688 2.471 -3.869 1.00 96.56 103 GLY A O 1
ATOM 826 N N . ALA A 1 104 ? -3.989 2.406 -1.645 1.00 97.88 104 ALA A N 1
ATOM 827 C CA . ALA A 1 104 ? -2.583 2.635 -1.321 1.00 97.88 104 ALA A CA 1
ATOM 828 C C . ALA A 1 104 ? -1.679 1.484 -1.792 1.00 97.88 104 ALA A C 1
ATOM 830 O O . ALA A 1 104 ? -0.615 1.740 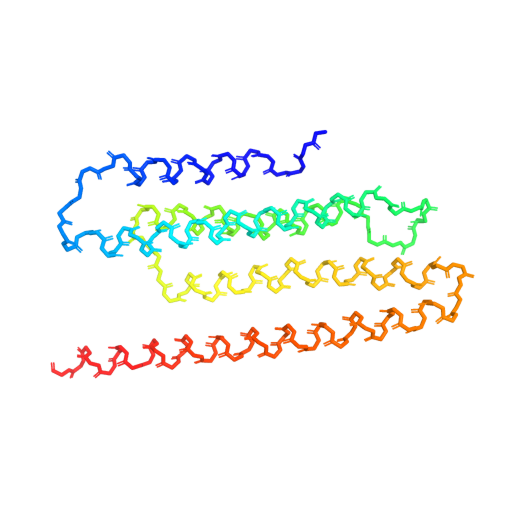-2.354 1.00 97.88 104 ALA A O 1
ATOM 831 N N . PHE A 1 105 ? -2.107 0.225 -1.636 1.00 97.38 105 PHE A N 1
ATOM 832 C CA . PHE A 1 105 ? -1.360 -0.921 -2.170 1.00 97.38 105 PHE A CA 1
ATOM 833 C C . PHE A 1 105 ? -1.265 -0.904 -3.694 1.00 97.38 105 PHE A C 1
ATOM 835 O O . PHE A 1 105 ? -0.166 -1.082 -4.219 1.00 97.38 105 PHE A O 1
ATOM 842 N N . ARG A 1 106 ? -2.376 -0.645 -4.401 1.00 96.69 106 ARG A N 1
ATOM 843 C CA . ARG A 1 106 ? -2.357 -0.485 -5.866 1.00 96.69 106 ARG A CA 1
ATOM 844 C C . ARG A 1 106 ? -1.407 0.630 -6.289 1.00 96.69 106 ARG A C 1
ATOM 846 O O . ARG A 1 106 ? -0.616 0.444 -7.202 1.00 96.69 106 ARG A O 1
ATOM 853 N N . GLY A 1 107 ? -1.432 1.756 -5.579 1.00 96.94 107 GLY A N 1
ATOM 854 C CA . GLY A 1 107 ? -0.546 2.887 -5.824 1.00 96.94 107 GLY A CA 1
ATOM 855 C C . GLY A 1 107 ? 0.940 2.545 -5.705 1.00 96.94 107 GLY A C 1
ATOM 856 O O . GLY A 1 107 ? 1.715 2.812 -6.621 1.00 96.94 107 GLY A O 1
ATOM 857 N N . VAL A 1 108 ? 1.344 1.904 -4.603 1.00 97.25 108 VAL A N 1
ATOM 858 C CA . VAL A 1 108 ? 2.736 1.456 -4.415 1.00 97.25 108 VAL A CA 1
ATOM 859 C C . VAL A 1 108 ? 3.141 0.437 -5.481 1.00 97.25 108 VAL A C 1
ATOM 861 O O . VAL A 1 108 ? 4.245 0.528 -6.021 1.00 97.25 108 VAL A O 1
ATOM 864 N N . ALA A 1 109 ? 2.260 -0.513 -5.800 1.00 95.31 109 ALA A N 1
ATOM 865 C CA . ALA A 1 109 ? 2.520 -1.531 -6.811 1.00 95.31 109 ALA A CA 1
ATOM 866 C C . ALA A 1 109 ? 2.666 -0.919 -8.215 1.00 95.31 109 ALA A C 1
ATOM 868 O O . ALA A 1 109 ? 3.608 -1.268 -8.918 1.00 95.31 109 ALA A O 1
ATOM 869 N N . ALA A 1 110 ? 1.817 0.047 -8.581 1.00 94.62 1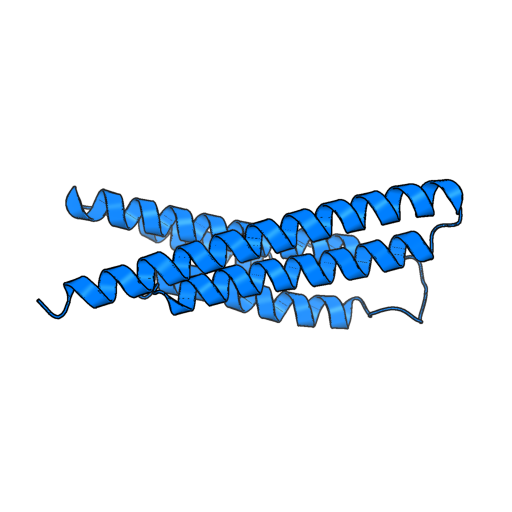10 ALA A N 1
ATOM 870 C CA . ALA A 1 110 ? 1.892 0.760 -9.855 1.00 94.62 110 ALA A CA 1
ATOM 871 C C . ALA A 1 110 ? 3.218 1.517 -10.007 1.00 94.62 110 ALA A C 1
ATOM 873 O O . ALA A 1 110 ? 3.875 1.413 -11.038 1.00 94.62 110 ALA A O 1
ATOM 874 N N . VAL A 1 111 ? 3.665 2.225 -8.961 1.00 93.69 111 VAL A N 1
ATOM 875 C CA . VAL A 1 111 ? 4.985 2.883 -8.973 1.00 93.69 111 VAL A CA 1
ATOM 876 C C . VAL A 1 111 ? 6.101 1.852 -9.161 1.00 93.69 111 VAL A C 1
ATOM 878 O O . VAL A 1 111 ? 7.013 2.074 -9.953 1.00 93.69 111 VAL A O 1
ATOM 881 N N . GLY A 1 112 ? 6.030 0.714 -8.465 1.00 91.62 112 GLY A N 1
ATOM 882 C CA . GLY A 1 112 ? 6.998 -0.373 -8.618 1.00 91.62 112 GLY A CA 1
ATOM 883 C C . GLY A 1 112 ? 7.024 -0.966 -10.028 1.00 91.62 112 GLY A C 1
ATOM 884 O O . GLY A 1 112 ? 8.105 -1.175 -10.571 1.00 91.62 112 GLY A O 1
ATOM 885 N N . HIS A 1 113 ? 5.855 -1.193 -10.626 1.00 90.75 113 HIS A N 1
ATOM 886 C CA . HIS A 1 113 ? 5.711 -1.728 -11.981 1.00 90.75 113 HIS A CA 1
ATOM 887 C C . HIS A 1 113 ? 6.243 -0.756 -13.040 1.00 90.75 113 HIS A C 1
ATOM 889 O O . HIS A 1 113 ? 7.043 -1.173 -13.870 1.00 90.75 113 HIS A O 1
ATOM 895 N N . ILE A 1 114 ? 5.948 0.545 -12.933 1.00 88.88 114 ILE A N 1
ATOM 896 C CA . ILE A 1 114 ? 6.509 1.577 -13.827 1.00 88.88 114 ILE A CA 1
ATOM 897 C C . ILE A 1 114 ? 8.042 1.594 -13.760 1.00 88.88 114 ILE A C 1
ATOM 899 O O . ILE A 1 114 ? 8.717 1.635 -14.786 1.00 88.88 114 ILE A O 1
ATOM 903 N N . LEU A 1 115 ? 8.609 1.552 -12.549 1.00 87.31 115 LEU A N 1
ATOM 904 C CA . LEU A 1 115 ? 10.065 1.526 -12.372 1.00 87.31 115 LEU A CA 1
ATOM 905 C C . LEU A 1 115 ? 10.688 0.247 -12.934 1.00 87.31 115 LEU A C 1
ATOM 907 O O . LEU A 1 115 ? 11.810 0.283 -13.436 1.00 87.31 115 LEU A O 1
ATOM 911 N N . LEU A 1 116 ? 9.976 -0.875 -12.834 1.00 86.69 116 LEU A N 1
ATOM 912 C CA . LEU A 1 116 ? 10.413 -2.149 -13.378 1.00 86.69 116 LEU A CA 1
ATOM 913 C C . LEU A 1 116 ? 10.409 -2.134 -14.908 1.00 86.69 116 LEU A C 1
ATOM 915 O O . LEU A 1 116 ? 11.414 -2.503 -15.505 1.00 86.69 116 LEU A O 1
ATOM 919 N N . GLN A 1 117 ? 9.320 -1.676 -15.529 1.00 84.06 117 GLN A N 1
ATOM 920 C CA . GLN A 1 117 ? 9.214 -1.555 -16.985 1.00 84.06 117 GLN A CA 1
ATOM 921 C C . GLN A 1 117 ? 10.321 -0.658 -17.541 1.00 84.06 117 GLN A C 1
ATOM 923 O O . GLN A 1 117 ? 11.054 -1.073 -18.436 1.00 84.06 117 GLN A O 1
ATOM 928 N N . ASP A 1 118 ? 10.534 0.508 -16.930 1.00 81.38 118 ASP A N 1
ATOM 929 C CA . ASP A 1 118 ? 11.613 1.406 -17.331 1.00 81.38 118 ASP A CA 1
ATOM 930 C C . ASP A 1 118 ? 13.004 0.756 -17.208 1.00 81.38 118 ASP A C 1
ATOM 932 O O . ASP A 1 118 ? 13.848 0.906 -18.094 1.00 81.38 118 ASP A O 1
ATOM 936 N N . ALA A 1 119 ? 13.264 -0.001 -16.139 1.00 80.75 119 ALA A N 1
ATOM 937 C CA . ALA A 1 119 ? 14.540 -0.695 -15.977 1.00 80.75 119 ALA A CA 1
ATOM 938 C C . ALA A 1 119 ? 14.765 -1.759 -17.067 1.00 80.75 119 ALA A C 1
ATOM 940 O O . ALA A 1 119 ? 15.892 -1.946 -17.531 1.00 80.75 119 ALA A O 1
ATOM 941 N N . VAL A 1 120 ? 13.699 -2.442 -17.487 1.00 81.81 120 VAL A N 1
ATOM 942 C CA . VAL A 1 120 ? 13.736 -3.512 -18.491 1.00 81.81 120 VAL A CA 1
ATOM 943 C C . VAL A 1 120 ? 13.918 -2.965 -19.903 1.00 81.81 120 VAL A C 1
ATOM 945 O O . VAL A 1 120 ? 14.738 -3.495 -20.657 1.00 81.81 120 VAL A O 1
ATOM 948 N N . GLU A 1 121 ? 13.218 -1.882 -20.242 1.00 78.25 121 GLU A N 1
ATOM 949 C CA . GLU A 1 121 ? 13.390 -1.157 -21.508 1.00 78.25 121 GLU A CA 1
ATOM 950 C C . GLU A 1 121 ? 14.822 -0.634 -21.673 1.00 78.25 121 GLU A C 1
ATOM 952 O O . GLU A 1 121 ? 15.364 -0.593 -22.777 1.00 78.25 121 GLU A O 1
ATOM 957 N N . ASN A 1 122 ? 15.466 -0.283 -20.560 1.00 75.69 122 ASN A N 1
ATOM 958 C CA . ASN A 1 122 ? 16.832 0.221 -20.544 1.00 75.69 122 ASN A CA 1
ATOM 959 C C . ASN A 1 122 ? 17.915 -0.869 -20.474 1.00 75.69 122 ASN A C 1
ATOM 961 O O . ASN A 1 122 ? 19.104 -0.536 -20.508 1.00 75.69 122 ASN A O 1
ATOM 965 N N . ALA A 1 123 ? 17.554 -2.150 -20.376 1.00 74.44 123 ALA A N 1
ATOM 966 C CA . ALA A 1 123 ? 18.526 -3.233 -20.285 1.00 74.44 123 ALA A CA 1
ATOM 967 C C . ALA A 1 123 ? 19.096 -3.617 -21.666 1.00 74.44 123 ALA A C 1
ATOM 969 O O . ALA A 1 123 ? 18.376 -3.822 -22.638 1.00 74.44 123 ALA A O 1
ATOM 970 N N . ASN A 1 124 ? 20.421 -3.785 -21.740 1.00 67.38 124 ASN A N 1
ATOM 971 C CA . ASN A 1 124 ? 21.164 -4.026 -22.989 1.00 67.38 124 ASN A CA 1
ATOM 972 C C . ASN A 1 124 ? 20.934 -5.414 -23.635 1.00 67.38 124 ASN A C 1
ATOM 974 O O . ASN A 1 124 ? 21.560 -5.722 -24.648 1.00 67.38 124 ASN A O 1
ATOM 978 N N . ASN A 1 125 ? 20.085 -6.278 -23.065 1.00 76.31 125 ASN A N 1
ATOM 979 C CA . ASN A 1 125 ? 19.862 -7.642 -23.552 1.00 76.31 125 ASN A CA 1
ATOM 980 C C . ASN A 1 125 ? 18.394 -7.872 -23.932 1.00 76.31 125 ASN A C 1
ATOM 982 O O . ASN A 1 125 ? 17.601 -8.351 -23.127 1.00 76.31 125 ASN A O 1
ATOM 986 N N . ALA A 1 126 ? 18.061 -7.585 -25.192 1.00 70.88 126 ALA A N 1
ATOM 987 C CA . ALA A 1 126 ? 16.688 -7.583 -25.699 1.00 70.88 126 ALA A CA 1
ATOM 988 C C . ALA A 1 126 ? 15.913 -8.899 -25.480 1.00 70.88 126 ALA A C 1
ATOM 990 O O . ALA A 1 126 ? 14.715 -8.860 -25.212 1.00 70.88 126 ALA A O 1
ATOM 991 N N . ALA A 1 127 ? 16.572 -10.062 -25.565 1.00 71.50 127 ALA A N 1
ATOM 992 C CA . ALA A 1 127 ? 15.902 -11.356 -25.394 1.00 71.50 127 ALA A CA 1
ATOM 993 C C . ALA A 1 127 ? 15.496 -11.610 -23.933 1.00 71.50 127 ALA A C 1
ATOM 995 O O . ALA A 1 127 ? 14.369 -12.029 -23.674 1.00 71.50 127 ALA A O 1
ATOM 996 N N . TYR A 1 128 ? 16.391 -11.307 -22.986 1.00 72.38 128 TYR A N 1
ATOM 997 C CA . TYR A 1 128 ? 16.096 -11.394 -21.552 1.00 72.38 128 TYR A CA 1
ATOM 998 C C . TYR A 1 128 ? 15.127 -10.296 -21.100 1.00 72.38 128 TYR A C 1
ATOM 1000 O O . TYR A 1 128 ? 14.247 -10.559 -20.283 1.00 72.38 128 TYR A O 1
ATOM 1008 N N . SER A 1 129 ? 15.244 -9.086 -21.658 1.00 76.44 129 SER A N 1
ATOM 1009 C CA . SER A 1 129 ? 14.317 -7.988 -21.381 1.00 76.44 129 SER A CA 1
ATOM 1010 C C . SER A 1 129 ? 12.890 -8.341 -21.793 1.00 76.44 129 SER A C 1
ATOM 1012 O O . SER A 1 129 ? 11.960 -8.097 -21.034 1.00 76.44 129 SER A O 1
ATOM 1014 N N . TYR A 1 130 ? 12.702 -8.969 -22.957 1.00 76.25 130 TYR A N 1
ATOM 1015 C CA . TYR A 1 130 ? 11.371 -9.335 -23.440 1.00 76.25 130 TYR A CA 1
ATOM 1016 C C . TYR A 1 130 ? 10.688 -10.397 -22.567 1.00 76.25 130 TYR A C 1
ATOM 1018 O O . TYR A 1 130 ? 9.525 -10.232 -22.198 1.00 76.25 130 TYR A O 1
ATOM 1026 N N . SER A 1 131 ? 11.393 -11.478 -22.208 1.00 80.69 131 SER A N 1
ATOM 1027 C CA . SER A 1 131 ? 10.817 -12.519 -21.346 1.00 80.69 131 SER A CA 1
ATOM 1028 C C . SER A 1 131 ? 10.471 -11.976 -19.962 1.00 80.69 131 SER A C 1
ATOM 1030 O O . SER A 1 131 ? 9.396 -12.256 -19.443 1.00 80.69 131 SER A O 1
ATOM 1032 N N . PHE A 1 132 ? 11.353 -11.153 -19.395 1.00 82.25 132 PHE A N 1
ATOM 1033 C CA . PHE A 1 132 ? 11.151 -10.576 -18.074 1.00 82.25 132 PHE A CA 1
ATOM 1034 C C . PHE A 1 132 ? 10.035 -9.516 -18.057 1.00 82.25 132 PHE A C 1
ATOM 1036 O O . PHE A 1 132 ? 9.235 -9.498 -17.126 1.00 82.25 132 PHE A O 1
ATOM 1043 N N . ALA A 1 133 ? 9.928 -8.672 -19.092 1.00 82.88 133 ALA A N 1
ATOM 1044 C CA . ALA A 1 133 ? 8.810 -7.734 -19.241 1.00 82.88 133 ALA A CA 1
ATOM 1045 C C . ALA A 1 133 ? 7.466 -8.470 -19.255 1.00 82.88 133 ALA A C 1
ATOM 1047 O O . ALA A 1 133 ? 6.535 -8.082 -18.555 1.00 82.88 133 ALA A O 1
ATOM 1048 N N . ARG A 1 134 ? 7.389 -9.579 -20.000 1.00 85.75 134 ARG A N 1
ATOM 1049 C CA . ARG A 1 134 ? 6.178 -10.398 -20.067 1.00 85.75 134 ARG A CA 1
ATOM 1050 C C . ARG A 1 134 ? 5.811 -11.001 -18.711 1.00 85.75 134 ARG A C 1
ATOM 1052 O O . ARG A 1 134 ? 4.653 -10.932 -18.321 1.00 85.75 134 ARG A O 1
ATOM 1059 N N . GLU A 1 135 ? 6.779 -11.558 -17.985 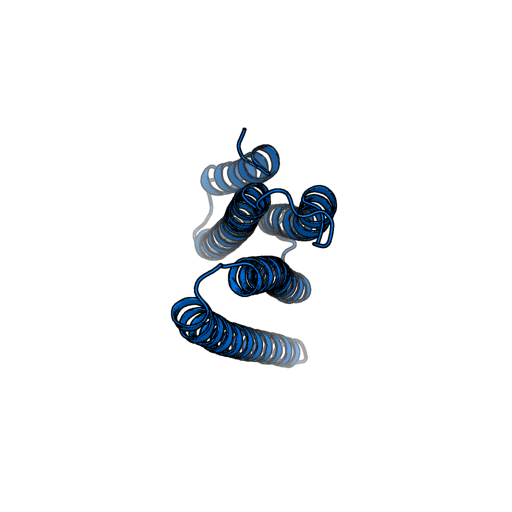1.00 87.69 135 GLU A N 1
ATOM 1060 C CA . GLU A 1 135 ? 6.543 -12.087 -16.634 1.00 87.69 135 GLU A CA 1
ATOM 1061 C C . GLU A 1 135 ? 6.067 -10.996 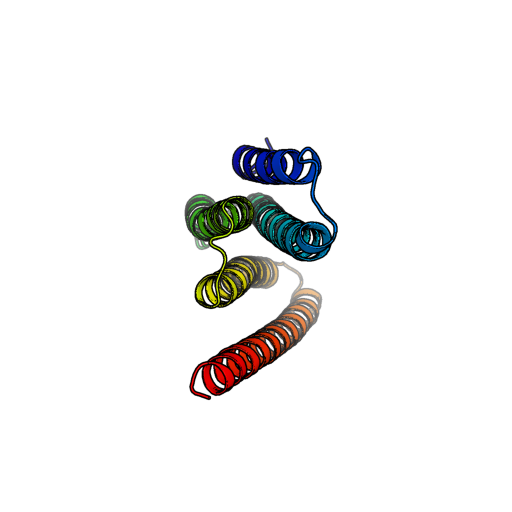-15.663 1.00 87.69 135 GLU A C 1
ATOM 1063 O O . GLU A 1 135 ? 5.169 -11.233 -14.853 1.00 87.69 135 GLU A O 1
ATOM 1068 N N . ALA A 1 136 ? 6.641 -9.792 -15.754 1.00 86.62 136 ALA A N 1
ATOM 1069 C CA . ALA A 1 136 ? 6.232 -8.648 -14.947 1.00 86.62 136 ALA A CA 1
ATOM 1070 C C . ALA A 1 136 ? 4.793 -8.202 -15.254 1.00 86.62 136 ALA A C 1
ATOM 1072 O O . ALA A 1 136 ? 4.039 -7.910 -14.324 1.00 86.62 136 ALA A O 1
ATOM 1073 N N . ASP A 1 137 ? 4.401 -8.183 -16.528 1.00 89.69 137 ASP A N 1
ATOM 1074 C CA . ASP A 1 137 ? 3.042 -7.834 -16.948 1.00 89.69 137 ASP A CA 1
ATOM 1075 C C . ASP A 1 137 ? 2.023 -8.914 -16.558 1.00 89.69 137 ASP A C 1
ATOM 1077 O O . ASP A 1 137 ? 0.951 -8.586 -16.048 1.00 89.69 137 ASP A O 1
ATOM 1081 N N . ASP A 1 138 ? 2.368 -10.198 -16.696 1.00 91.50 138 ASP A N 1
ATOM 1082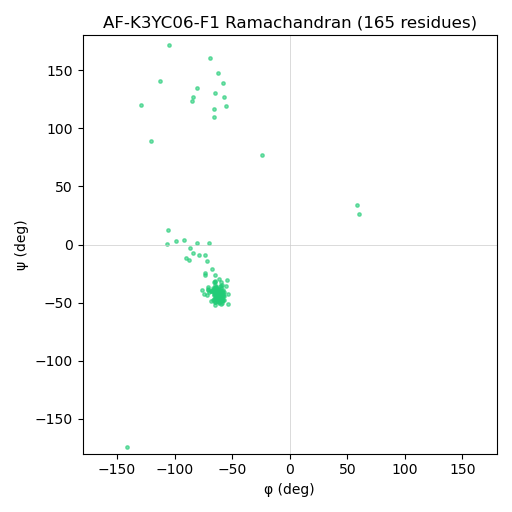 C CA . ASP A 1 138 ? 1.518 -11.306 -16.244 1.00 91.50 138 ASP A CA 1
ATOM 1083 C C . ASP A 1 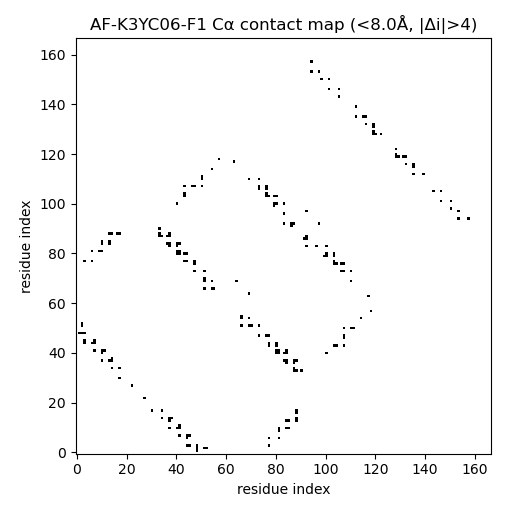138 ? 1.285 -11.227 -14.719 1.00 91.50 138 ASP A C 1
ATOM 1085 O O . ASP A 1 138 ? 0.150 -11.347 -14.244 1.00 91.50 138 ASP A O 1
ATOM 1089 N N . ALA A 1 139 ? 2.341 -10.952 -13.942 1.00 91.94 139 ALA A N 1
ATOM 1090 C CA . ALA A 1 139 ? 2.246 -10.754 -12.495 1.00 91.94 139 ALA A CA 1
ATOM 1091 C C . ALA A 1 139 ? 1.423 -9.508 -12.122 1.00 91.94 139 ALA A C 1
ATOM 1093 O O . ALA A 1 139 ? 0.669 -9.534 -11.145 1.00 91.94 139 ALA A O 1
ATOM 1094 N N . TRP A 1 140 ? 1.540 -8.427 -12.896 1.00 93.31 140 TRP A N 1
ATOM 1095 C CA . TRP A 1 140 ? 0.740 -7.217 -12.720 1.00 93.31 140 TRP A CA 1
ATOM 1096 C C . TRP A 1 140 ? -0.751 -7.476 -12.968 1.00 93.31 140 TRP A C 1
ATOM 1098 O O . TRP A 1 140 ? -1.590 -7.094 -12.149 1.00 93.31 140 TRP A O 1
ATOM 1108 N N . CYS A 1 141 ? -1.093 -8.184 -14.047 1.00 93.69 141 CYS A N 1
ATOM 1109 C CA . CYS A 1 141 ? -2.473 -8.561 -14.343 1.00 93.69 141 CYS A CA 1
ATOM 1110 C C . CYS A 1 141 ? -3.084 -9.439 -13.242 1.00 93.69 141 CYS A C 1
ATOM 1112 O O . CYS A 1 141 ? -4.219 -9.192 -12.827 1.00 93.69 141 CYS A O 1
ATOM 1114 N N . ASP A 1 142 ? -2.343 -10.430 -12.739 1.00 95.62 142 ASP A N 1
ATOM 1115 C CA . ASP A 1 142 ? -2.785 -11.273 -11.621 1.00 95.62 142 ASP A CA 1
ATOM 1116 C C . ASP A 1 142 ? -2.990 -10.454 -10.333 1.00 95.62 142 ASP A C 1
ATOM 1118 O O . ASP A 1 142 ? -4.000 -10.614 -9.638 1.00 95.62 142 ASP A O 1
ATOM 1122 N N . PHE A 1 143 ? -2.081 -9.520 -10.033 1.00 94.19 143 PHE A N 1
ATOM 1123 C CA . PHE A 1 143 ? -2.224 -8.603 -8.903 1.00 94.19 143 PHE A CA 1
ATOM 1124 C C . PHE A 1 143 ? -3.497 -7.749 -9.009 1.00 94.19 143 PHE A C 1
ATOM 1126 O O . PHE A 1 143 ? -4.294 -7.725 -8.067 1.00 94.19 143 PHE A O 1
ATOM 1133 N N . GLU A 1 144 ? -3.728 -7.088 -10.145 1.00 94.94 144 GLU A N 1
ATOM 1134 C CA . GLU A 1 144 ? -4.906 -6.237 -10.351 1.00 94.94 144 GLU A CA 1
ATOM 1135 C C . GLU A 1 144 ? -6.214 -7.034 -10.244 1.00 94.94 144 GLU A C 1
ATOM 1137 O O . GLU A 1 144 ? -7.153 -6.601 -9.569 1.00 94.94 144 GLU A O 1
ATOM 1142 N N . GLN A 1 145 ? -6.263 -8.246 -10.810 1.00 95.44 145 GLN A N 1
ATOM 1143 C CA . GLN A 1 145 ? -7.423 -9.134 -10.681 1.00 95.44 145 GLN A CA 1
ATOM 1144 C C . GLN A 1 145 ? -7.695 -9.524 -9.225 1.00 95.44 145 GLN A C 1
ATOM 1146 O O . GLN A 1 145 ? -8.843 -9.470 -8.767 1.00 95.44 145 GLN A O 1
ATOM 1151 N N . LYS A 1 146 ? -6.652 -9.883 -8.467 1.00 95.50 146 LYS A N 1
ATOM 1152 C CA . LYS A 1 146 ? -6.775 -10.208 -7.039 1.00 95.50 146 LYS A CA 1
ATOM 1153 C C . LYS A 1 146 ? -7.256 -9.009 -6.229 1.00 95.50 146 LYS A C 1
ATOM 1155 O O . LYS A 1 146 ? -8.140 -9.167 -5.386 1.00 95.50 146 LYS A O 1
ATOM 1160 N N . MET A 1 147 ? -6.734 -7.816 -6.508 1.00 94.50 147 MET A N 1
ATOM 1161 C CA . MET A 1 147 ? -7.156 -6.585 -5.841 1.00 94.50 147 MET A CA 1
ATOM 1162 C C . MET A 1 147 ? -8.606 -6.226 -6.166 1.00 94.50 147 MET A C 1
ATOM 1164 O O . MET A 1 147 ? -9.358 -5.861 -5.265 1.00 94.50 147 MET A O 1
ATOM 1168 N N . TYR A 1 148 ? -9.024 -6.354 -7.427 1.00 94.25 148 TYR A N 1
ATOM 1169 C CA . TYR A 1 148 ? -10.411 -6.140 -7.845 1.00 94.25 148 TYR A CA 1
ATOM 1170 C C . TYR A 1 148 ? -11.375 -7.113 -7.154 1.00 94.25 148 TYR A C 1
ATOM 1172 O O . TYR A 1 148 ? -12.362 -6.692 -6.555 1.00 94.25 148 TYR A O 1
ATOM 1180 N N . SER A 1 149 ? -11.049 -8.408 -7.153 1.00 94.88 149 SER A N 1
ATOM 1181 C CA . SER A 1 149 ? -11.840 -9.434 -6.461 1.00 94.88 149 SER A CA 1
ATOM 1182 C C . SER A 1 149 ? -11.955 -9.157 -4.958 1.00 94.88 149 SER A C 1
ATOM 1184 O O . SER A 1 149 ? -13.032 -9.277 -4.369 1.00 94.88 149 SER A O 1
ATOM 1186 N N . LEU A 1 150 ? -10.859 -8.732 -4.323 1.00 93.12 150 LEU A N 1
ATOM 1187 C CA . LEU A 1 150 ? -10.854 -8.368 -2.909 1.00 93.12 150 LEU A CA 1
ATOM 1188 C C . LEU A 1 150 ? -11.737 -7.143 -2.627 1.00 93.12 150 LEU A C 1
ATOM 1190 O O . LEU A 1 150 ? -12.503 -7.148 -1.663 1.00 93.12 150 LEU A O 1
ATOM 1194 N N . GLU A 1 151 ? -11.673 -6.121 -3.477 1.00 93.69 151 GLU A N 1
ATOM 1195 C CA . GLU A 1 151 ? -12.516 -4.933 -3.371 1.00 93.69 151 GLU A CA 1
ATOM 1196 C C . GLU A 1 151 ? -14.009 -5.269 -3.500 1.00 93.69 151 GLU A C 1
ATOM 1198 O O . GLU A 1 151 ? -14.811 -4.827 -2.674 1.00 93.69 151 GLU A O 1
ATOM 1203 N N . GLU A 1 152 ? -14.384 -6.096 -4.478 1.00 93.25 152 GLU A N 1
ATOM 1204 C CA . GLU A 1 152 ? -15.767 -6.553 -4.663 1.00 93.25 152 GLU A CA 1
ATOM 1205 C C . GLU A 1 152 ? -16.284 -7.310 -3.435 1.00 93.25 152 GLU A C 1
ATOM 1207 O O . GLU A 1 152 ? -17.409 -7.080 -2.981 1.00 93.25 152 GLU A O 1
ATOM 1212 N N . ARG A 1 153 ? -15.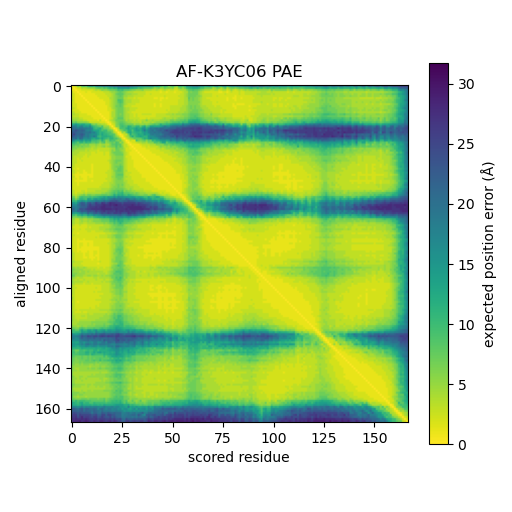444 -8.151 -2.818 1.00 91.88 153 ARG A N 1
ATOM 1213 C CA . ARG A 1 153 ? -15.792 -8.844 -1.568 1.00 91.88 153 ARG A CA 1
ATOM 1214 C C . ARG A 1 153 ? -16.049 -7.864 -0.425 1.00 91.88 153 ARG A C 1
ATOM 1216 O O . ARG A 1 153 ? -17.039 -8.026 0.287 1.00 91.88 153 ARG A O 1
ATOM 1223 N N . PHE A 1 154 ? -15.221 -6.829 -0.267 1.00 89.31 154 PHE A N 1
ATOM 1224 C CA . PHE A 1 154 ? -15.474 -5.782 0.730 1.00 89.31 154 PHE A CA 1
ATOM 1225 C C . PHE A 1 154 ? -16.768 -5.013 0.445 1.00 89.31 154 PHE A C 1
ATOM 1227 O O . PHE A 1 154 ? -17.556 -4.778 1.362 1.00 89.31 154 PHE A O 1
ATOM 1234 N N . ARG A 1 155 ? -17.040 -4.671 -0.822 1.00 90.06 155 ARG A N 1
ATOM 1235 C CA . ARG A 1 155 ? -18.296 -4.013 -1.223 1.00 90.06 155 ARG A CA 1
ATOM 1236 C C . ARG A 1 155 ? -19.515 -4.876 -0.906 1.00 90.06 155 ARG A C 1
ATOM 1238 O O . ARG A 1 155 ? -20.517 -4.342 -0.432 1.00 90.06 155 ARG A O 1
ATOM 1245 N N . ALA A 1 156 ? -19.444 -6.183 -1.152 1.00 89.75 156 ALA A N 1
ATOM 1246 C CA . ALA A 1 156 ? -20.528 -7.113 -0.854 1.00 89.75 156 ALA A CA 1
ATOM 1247 C C . ALA A 1 156 ? -20.824 -7.182 0.653 1.00 89.75 156 ALA A C 1
ATOM 1249 O O . ALA A 1 156 ? -21.980 -7.037 1.048 1.00 89.75 156 ALA A O 1
ATOM 1250 N N . VAL A 1 157 ? -19.785 -7.314 1.488 1.00 86.06 157 VAL A N 1
ATOM 1251 C CA . VAL A 1 157 ? -19.924 -7.369 2.957 1.00 86.06 157 VAL A CA 1
ATOM 1252 C C . VAL A 1 157 ? -20.451 -6.047 3.532 1.00 86.06 157 VAL A C 1
ATOM 1254 O O . VAL A 1 157 ? -21.349 -6.045 4.374 1.00 86.06 157 VAL A O 1
ATOM 1257 N N . SER A 1 158 ? -19.956 -4.906 3.045 1.00 81.31 158 SER A N 1
ATOM 1258 C CA . SER A 1 158 ? -20.440 -3.582 3.468 1.00 81.31 158 SER A CA 1
ATOM 1259 C C . SER A 1 158 ? -21.932 -3.393 3.155 1.00 81.31 158 SER A C 1
ATOM 1261 O O . SER A 1 158 ? -22.703 -2.914 3.989 1.00 81.31 158 SER A O 1
ATOM 1263 N N . LYS A 1 159 ? -22.378 -3.833 1.969 1.00 81.19 159 LYS A N 1
ATOM 1264 C CA . LYS A 1 159 ? -23.797 -3.793 1.581 1.00 81.19 159 LYS A CA 1
ATOM 1265 C C . LYS A 1 159 ? -24.659 -4.726 2.431 1.00 81.19 159 LYS A C 1
ATOM 1267 O O . LYS A 1 159 ? -25.767 -4.335 2.789 1.00 81.19 159 LYS A O 1
ATOM 1272 N N . SER A 1 160 ? -24.176 -5.927 2.760 1.00 73.38 160 SER A N 1
ATOM 1273 C CA . SER A 1 160 ? -24.941 -6.861 3.592 1.00 73.38 160 SER A CA 1
ATOM 1274 C C . SER A 1 160 ? -25.115 -6.350 5.018 1.00 73.38 160 SER A C 1
ATOM 1276 O O . SER A 1 160 ? -26.213 -6.454 5.546 1.00 73.38 160 SER A O 1
ATOM 1278 N N . ASN A 1 161 ? -24.093 -5.734 5.621 1.00 61.62 161 ASN A N 1
ATOM 1279 C CA . ASN A 1 161 ? -24.200 -5.194 6.983 1.00 61.62 161 ASN A CA 1
ATOM 1280 C C . ASN A 1 161 ? -25.258 -4.087 7.083 1.00 61.62 161 ASN A C 1
ATOM 1282 O O . ASN A 1 161 ? -26.059 -4.089 8.011 1.00 61.62 161 ASN A O 1
ATOM 1286 N N . LYS A 1 162 ? -25.349 -3.216 6.070 1.00 61.72 162 LYS A N 1
ATOM 1287 C CA . LYS A 1 162 ? -26.398 -2.185 5.993 1.00 61.72 162 LYS A CA 1
ATOM 1288 C C . LYS A 1 162 ? -27.809 -2.758 5.855 1.00 61.72 162 LYS A C 1
ATOM 1290 O O . LYS A 1 162 ? -28.762 -2.102 6.254 1.00 61.72 162 LYS A O 1
ATOM 1295 N N . ALA A 1 163 ? -27.965 -3.959 5.296 1.00 54.25 163 ALA A N 1
ATOM 1296 C CA . ALA A 1 163 ? -29.274 -4.600 5.166 1.00 54.25 163 ALA A CA 1
ATOM 1297 C C . ALA A 1 163 ? -29.816 -5.125 6.509 1.00 54.25 163 ALA A C 1
ATOM 1299 O O . ALA A 1 163 ? -31.029 -5.234 6.663 1.00 54.25 163 ALA A O 1
ATOM 1300 N N . TYR A 1 164 ? -28.942 -5.410 7.482 1.00 48.28 164 TYR A N 1
ATOM 1301 C CA . TYR A 1 164 ? -29.327 -5.887 8.816 1.00 48.28 164 TYR A CA 1
ATOM 1302 C C . TYR A 1 164 ? -29.552 -4.761 9.840 1.00 48.28 164 TYR A C 1
ATOM 1304 O O . TYR A 1 164 ? -30.115 -5.022 10.896 1.00 48.28 164 TYR A O 1
ATOM 1312 N N . GLU A 1 165 ? -29.164 -3.516 9.542 1.00 50.78 165 GLU A N 1
ATOM 1313 C CA . GLU A 1 165 ? -29.422 -2.347 10.408 1.00 50.78 165 GLU A CA 1
ATOM 1314 C C . GLU A 1 165 ? -30.823 -1.731 10.209 1.00 50.78 165 GLU A C 1
ATOM 1316 O O . GLU A 1 165 ? -31.216 -0.838 10.955 1.00 50.78 165 GLU A O 1
ATOM 1321 N N . VAL A 1 166 ? -31.586 -2.194 9.210 1.00 47.81 166 VAL A N 1
ATOM 1322 C CA . VAL A 1 166 ? -32.923 -1.669 8.846 1.00 47.81 166 VAL A CA 1
ATOM 1323 C C . VAL A 1 166 ? -34.061 -2.620 9.285 1.00 47.81 166 VAL A C 1
ATOM 1325 O O . VAL A 1 166 ? -35.200 -2.460 8.852 1.00 47.81 166 VAL A O 1
ATOM 1328 N N . GLY A 1 167 ? -33.766 -3.620 10.126 1.00 37.47 167 GLY A N 1
ATOM 1329 C CA . GLY A 1 167 ? -34.720 -4.627 10.623 1.00 37.47 167 GLY A CA 1
ATOM 1330 C C . GLY A 1 167 ? -35.188 -4.389 12.051 1.00 37.47 167 GLY A C 1
ATOM 1331 O O . GLY A 1 167 ? -34.319 -4.120 12.907 1.00 37.47 167 GLY A O 1
#

Nearest PDB structures (foldseek):
  8qkd-assembly1_A  TM=4.800E-01  e=4.285E+00  synthetic construct
  5nqn-assembly1_A  TM=4.083E-01  e=7.925E+00  Methylosinus trichosporium OB3b

Solvent-accessible surface area (backbone atoms only — not comparable to full-atom values): 9235 Å² total; per-residue (Å²): 134,69,62,66,49,70,57,46,53,55,39,51,51,46,47,52,60,59,73,72,52,93,66,56,76,85,44,44,61,57,48,52,52,34,47,52,53,33,53,51,25,44,47,52,41,54,50,41,27,51,44,51,56,58,51,70,68,64,72,98,61,91,88,57,89,46,60,65,59,52,49,56,57,43,49,58,36,38,52,51,28,49,49,51,22,49,30,32,68,71,71,64,63,46,74,69,50,53,53,51,52,53,49,31,52,52,50,48,48,50,53,40,49,55,54,47,52,54,52,37,74,68,42,96,46,66,71,62,30,50,56,51,51,50,52,51,51,54,52,48,53,54,49,53,52,52,52,50,54,51,50,52,52,52,54,52,53,57,55,52,56,58,63,65,73,77,111

Mean predicted aligned error: 7.25 Å

Sequence (167 aa):
DMPFREDIEKIEEYEKAMTSRNTSIFHIEATTFSLYLCMIAATGVRLAAKVMNNAGFRLDKHDGISPYTTKQTLMMYVSIFVKLAKDTHDKKFNDESNFSLLGAFRGVAAVGHILLQDAVENANNAAYSYSFAREADDAWCDFEQKMYSLEERFRAVSKSNKAYEVG

Foldseek 3Di:
DFPCPVLLVLLVVLLVVLVPDDDDPVVPVLSVVLNVLSVLLSVLLVLLRVLLVLLVPPDDDPPDQHSVNSSVQSVVLSVLSSVLSVCSSVVNQDLVNVVSSLVSSLSSLVSSLRSLLVVLVPDPDVVVSVVVNVVSVVVNVVSVVVSVVVNVVSVVVVVVVVVVVVD

pLDDT: mean 84.99, std 13.28, range [37.47, 98.25]

Radius of gyration: 19.09 Å; Cα contacts (8 Å, |Δi|>4): 119; chains: 1; bounding box: 57×25×55 Å

Organism: Setaria italica (NCBI:txid4555)